Protein AF-A0A3D0SEM2-F1 (afdb_monomer)

Solvent-accessible surface area (backbone atoms only — not comparable to full-atom values): 9221 Å² total; per-residue (Å²): 102,71,69,58,38,52,49,44,34,54,53,35,33,53,46,25,42,73,76,62,73,32,53,71,69,59,19,47,53,55,28,43,54,54,31,52,49,53,50,46,63,65,40,55,60,52,53,53,49,52,51,52,49,52,51,55,61,66,69,65,70,61,70,82,48,51,66,59,51,54,54,50,42,75,71,30,53,68,54,30,45,52,49,16,53,51,30,38,56,53,26,68,43,88,93,50,69,36,70,58,28,38,49,50,14,51,49,38,37,48,51,34,47,49,59,52,53,56,50,52,56,62,68,68,46,72,79,70,80,76,79,71,88,74,86,83,87,86,73,82,91,72,82,76,74,87,57,88,81,76,63,80,81,78,82,85,84,135

pLDDT: mean 80.89, std 14.82, range [43.22, 96.5]

Sequence (158 aa):
GLFIMLINIVGGLFIGMIQHDLSFGNALEVYTILTIGDGLVAQIPSLLLSVATAIIVTRENESQEMGSEVTTQLGNKKALYISSGILFVMGIVPGMPHLAFLGFSALAGGYAYYLSYAEKRKAEQPPAPVVSNNAEDNVPAEIKELGWDDVQHVDTIG

Secondary structure (DSSP, 8-state):
-HHHHHHHHHHHHHHHHHTS---HHHHHHHHHHHHHHHHHHHHHHHHHHHHHHHHHHHH---HHHHHHHHHHHHH-HHHHHHHHHHHHHHHHSTTS-HHHHHHHHHHHHHHHHHHHHHHHHHHHSPPPP------SS----------GGGS-------

Structure (mmCIF, N/CA/C/O backbone):
data_AF-A0A3D0SEM2-F1
#
_entry.id   AF-A0A3D0SEM2-F1
#
loop_
_atom_site.group_PDB
_atom_site.id
_atom_site.type_symbol
_atom_site.label_atom_id
_atom_site.label_alt_id
_atom_site.label_comp_id
_atom_site.label_asym_id
_atom_site.label_entity_id
_atom_site.label_seq_id
_a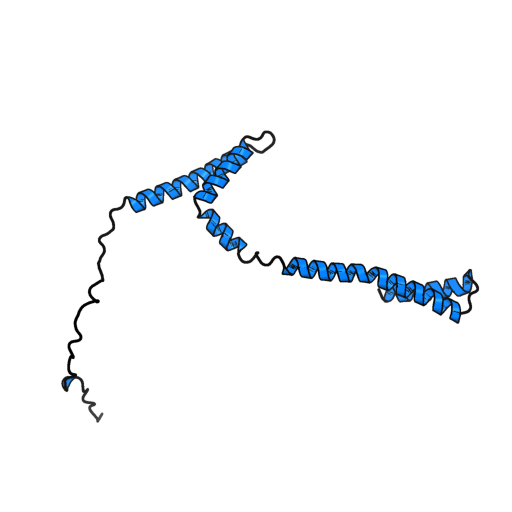tom_site.pdbx_PDB_ins_code
_atom_site.Cartn_x
_atom_site.Cartn_y
_atom_site.Cartn_z
_atom_site.occupancy
_atom_site.B_iso_or_equiv
_atom_site.auth_seq_id
_atom_site.auth_comp_id
_at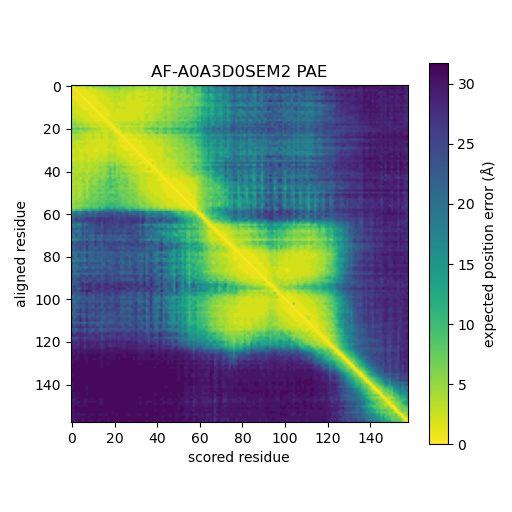om_site.auth_asym_id
_atom_site.auth_atom_id
_atom_site.pdbx_PDB_model_num
ATOM 1 N N . GLY A 1 1 ? 11.377 -4.860 -20.662 1.00 75.38 1 GLY A N 1
ATOM 2 C CA . GLY A 1 1 ? 12.585 -4.021 -20.778 1.00 75.38 1 GLY A CA 1
ATOM 3 C C . GLY A 1 1 ? 13.503 -4.533 -21.869 1.00 75.38 1 GLY A C 1
ATOM 4 O O . GLY A 1 1 ? 13.431 -4.036 -22.981 1.00 75.38 1 GLY A O 1
ATOM 5 N N . LEU A 1 2 ? 14.301 -5.568 -21.588 1.00 84.12 2 LEU A N 1
ATOM 6 C CA . LEU A 1 2 ? 15.328 -6.093 -22.506 1.00 84.12 2 LEU A CA 1
ATOM 7 C C . LEU A 1 2 ? 14.830 -6.486 -23.905 1.00 84.12 2 LEU A C 1
ATOM 9 O O . LEU A 1 2 ? 15.461 -6.119 -24.887 1.00 84.12 2 LEU A O 1
ATOM 13 N N . PHE A 1 3 ? 13.688 -7.171 -24.015 1.00 89.00 3 PHE A N 1
ATOM 14 C CA . PHE A 1 3 ? 13.139 -7.556 -25.323 1.00 89.00 3 PHE A CA 1
ATOM 15 C C . PHE A 1 3 ? 12.737 -6.342 -26.180 1.00 89.00 3 PHE A C 1
ATOM 17 O O . PHE A 1 3 ? 13.030 -6.298 -27.369 1.00 89.00 3 PHE A O 1
ATOM 24 N N . ILE A 1 4 ? 12.139 -5.322 -25.554 1.00 88.69 4 ILE A N 1
ATOM 25 C CA . ILE A 1 4 ? 11.767 -4.061 -26.216 1.00 88.69 4 ILE A CA 1
ATOM 26 C C . ILE A 1 4 ? 13.025 -3.299 -26.644 1.00 88.69 4 ILE A C 1
ATOM 28 O O . ILE A 1 4 ? 13.074 -2.798 -27.761 1.00 88.69 4 ILE A O 1
ATOM 32 N N . MET A 1 5 ? 14.076 -3.283 -25.814 1.00 90.44 5 MET A N 1
ATOM 33 C CA . MET A 1 5 ? 15.360 -2.701 -26.222 1.00 90.44 5 MET A CA 1
ATOM 34 C C . MET A 1 5 ? 15.945 -3.406 -27.449 1.00 90.44 5 MET A C 1
ATOM 36 O O . MET A 1 5 ? 16.427 -2.750 -28.364 1.00 90.44 5 MET A O 1
ATOM 40 N N . LEU A 1 6 ? 15.882 -4.738 -27.493 1.00 90.12 6 LEU A N 1
ATOM 41 C CA . LEU A 1 6 ? 16.376 -5.515 -28.630 1.00 90.12 6 LEU A CA 1
ATOM 42 C C . LEU A 1 6 ? 15.623 -5.150 -29.921 1.00 90.12 6 LEU A C 1
ATOM 44 O O . LEU A 1 6 ? 16.248 -4.931 -30.956 1.00 90.12 6 LEU A O 1
ATOM 48 N N . ILE A 1 7 ? 14.296 -5.004 -29.840 1.00 91.50 7 ILE A N 1
ATOM 49 C CA . ILE A 1 7 ? 13.458 -4.551 -30.961 1.00 91.50 7 ILE A CA 1
ATOM 50 C C . ILE A 1 7 ? 13.830 -3.128 -31.395 1.00 91.50 7 ILE A C 1
ATOM 52 O O . ILE A 1 7 ? 14.009 -2.895 -32.587 1.00 91.50 7 ILE A O 1
ATOM 56 N N . ASN A 1 8 ? 13.981 -2.190 -30.457 1.00 89.50 8 ASN A N 1
ATOM 57 C CA . ASN A 1 8 ? 14.289 -0.791 -30.765 1.00 89.50 8 ASN A CA 1
ATOM 58 C C . ASN A 1 8 ? 15.694 -0.618 -31.364 1.00 89.50 8 ASN A C 1
ATOM 60 O O . ASN A 1 8 ? 15.860 0.168 -32.294 1.00 89.50 8 ASN A O 1
ATOM 64 N N . ILE A 1 9 ? 16.685 -1.393 -30.909 1.00 92.12 9 ILE A N 1
ATOM 65 C CA . ILE A 1 9 ? 18.034 -1.400 -31.495 1.00 92.12 9 ILE A CA 1
ATOM 66 C C . ILE A 1 9 ? 17.998 -1.955 -32.920 1.00 92.12 9 ILE A C 1
ATOM 68 O O . ILE A 1 9 ? 18.518 -1.321 -33.833 1.00 92.12 9 ILE A O 1
ATOM 72 N N . VAL A 1 10 ? 17.370 -3.115 -33.138 1.00 93.19 10 VAL A N 1
ATOM 73 C CA . VAL A 1 10 ? 17.319 -3.743 -34.469 1.00 93.19 10 VAL A CA 1
ATOM 74 C C . VAL A 1 10 ? 16.494 -2.892 -35.438 1.00 93.19 10 VAL A C 1
ATOM 76 O O . VAL A 1 10 ? 16.950 -2.599 -36.540 1.00 93.19 10 VAL A O 1
ATOM 79 N N . GLY A 1 11 ? 15.309 -2.440 -35.028 1.00 92.12 11 GLY A N 1
ATOM 80 C CA . GLY A 1 11 ? 14.444 -1.578 -35.835 1.00 92.12 11 GLY A CA 1
ATOM 81 C C . GLY A 1 11 ? 15.071 -0.214 -36.125 1.00 92.12 11 GLY A C 1
ATOM 82 O O . GLY A 1 11 ? 15.050 0.239 -37.268 1.00 92.12 11 GLY A O 1
ATOM 83 N N . GLY A 1 12 ? 15.694 0.408 -35.120 1.00 90.69 12 GLY A N 1
ATOM 84 C CA . GLY A 1 12 ? 16.420 1.668 -35.261 1.00 90.69 12 GLY A CA 1
ATOM 85 C C . GLY A 1 12 ? 17.625 1.556 -36.192 1.00 90.69 12 GLY A C 1
ATOM 86 O O . GLY A 1 12 ? 17.843 2.433 -37.018 1.00 90.69 12 GLY A O 1
ATOM 87 N N . LEU A 1 13 ? 18.352 0.437 -36.148 1.00 93.81 13 LEU A N 1
ATOM 88 C CA . LEU A 1 13 ? 19.455 0.155 -37.066 1.00 93.81 13 LEU A CA 1
ATOM 89 C C . LEU A 1 13 ? 18.969 0.016 -38.518 1.00 93.81 13 LEU A C 1
ATOM 91 O O . LEU A 1 13 ? 19.559 0.611 -39.420 1.00 93.81 13 LEU A O 1
ATOM 95 N N . PHE A 1 14 ? 17.871 -0.713 -38.751 1.00 93.25 14 PHE A N 1
ATOM 96 C CA . PHE A 1 14 ? 17.265 -0.830 -40.083 1.00 93.25 14 PHE A CA 1
ATOM 97 C C . PHE A 1 14 ? 16.789 0.526 -40.620 1.00 93.25 14 PHE A C 1
ATOM 99 O O . PHE A 1 14 ? 17.094 0.869 -41.760 1.00 93.25 14 PHE A O 1
ATOM 106 N N . ILE A 1 15 ? 16.085 1.321 -39.809 1.00 92.00 15 ILE A N 1
ATOM 107 C CA . ILE A 1 15 ? 15.602 2.652 -40.210 1.00 92.00 15 ILE A CA 1
ATOM 108 C C . ILE A 1 15 ? 16.771 3.631 -40.400 1.00 92.00 15 ILE A C 1
ATOM 110 O O . ILE A 1 15 ? 16.798 4.373 -41.379 1.00 92.00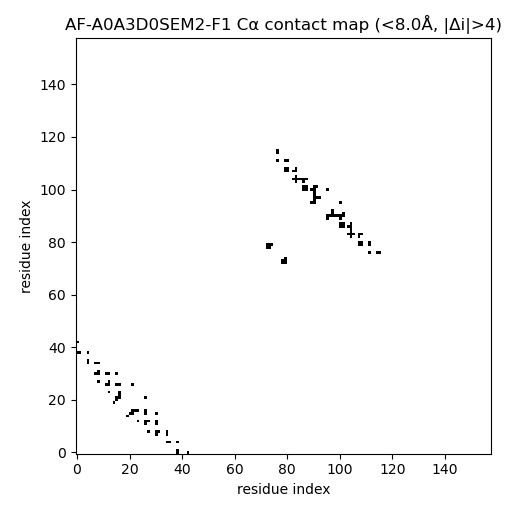 15 ILE A O 1
ATOM 114 N N . GLY A 1 16 ? 17.771 3.600 -39.521 1.00 89.31 16 GLY A N 1
ATOM 115 C CA . GLY A 1 16 ? 18.958 4.449 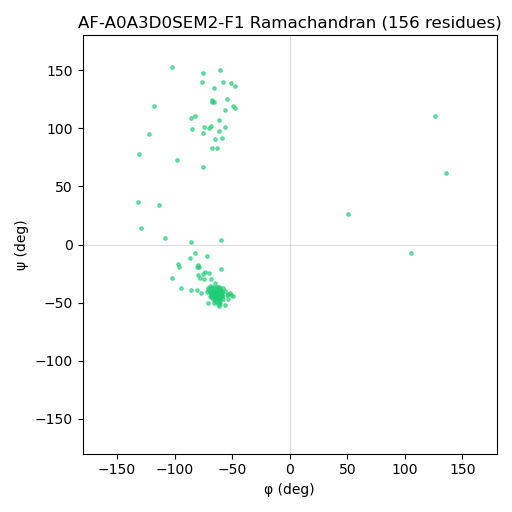-39.587 1.00 89.31 16 GLY A CA 1
ATOM 116 C C . GLY A 1 16 ? 19.772 4.244 -40.863 1.00 89.31 16 GLY A C 1
ATOM 117 O O . GLY A 1 16 ? 20.191 5.221 -41.478 1.00 89.31 16 GLY A O 1
ATOM 118 N N . MET A 1 17 ? 19.945 2.993 -41.294 1.00 92.25 17 MET A N 1
ATOM 119 C CA . MET A 1 17 ? 20.687 2.688 -42.520 1.00 92.25 17 MET A CA 1
ATOM 120 C C . MET A 1 17 ? 19.853 2.886 -43.792 1.00 92.25 17 MET A C 1
ATOM 122 O O . MET A 1 17 ? 20.385 3.367 -44.783 1.00 92.25 17 MET A O 1
ATOM 126 N N . ILE A 1 18 ? 18.564 2.515 -43.790 1.00 92.44 18 ILE A N 1
ATOM 127 C CA . ILE A 1 18 ? 17.731 2.522 -45.008 1.00 92.44 18 ILE A CA 1
ATOM 128 C C . ILE A 1 18 ? 17.088 3.890 -45.274 1.00 92.44 18 ILE A C 1
ATOM 130 O O . ILE A 1 18 ? 16.963 4.280 -46.429 1.00 92.44 18 ILE A O 1
ATOM 134 N N . GLN A 1 19 ? 16.634 4.602 -44.237 1.00 91.31 19 GLN A N 1
ATOM 135 C CA . GLN A 1 19 ? 15.925 5.883 -44.398 1.00 91.31 19 GLN A CA 1
ATOM 136 C C . GLN A 1 19 ? 16.794 7.106 -44.104 1.00 91.31 19 GLN A C 1
ATOM 138 O O . GLN A 1 19 ? 16.531 8.170 -44.655 1.00 91.31 19 GLN A O 1
ATOM 143 N N . HIS A 1 20 ? 17.798 6.979 -43.233 1.00 88.12 20 HIS A N 1
ATOM 144 C CA . HIS A 1 20 ? 18.638 8.107 -42.813 1.00 88.12 20 HIS A CA 1
ATOM 145 C C . HIS A 1 20 ? 20.068 8.066 -43.377 1.00 88.12 20 HIS A C 1
ATOM 147 O O . HIS A 1 20 ? 20.872 8.912 -42.989 1.00 88.12 20 HIS A O 1
ATOM 153 N N . ASP A 1 21 ? 20.386 7.115 -44.269 1.00 87.19 21 ASP A N 1
ATOM 154 C CA . ASP A 1 21 ? 21.705 6.957 -44.916 1.00 87.19 21 ASP A CA 1
ATOM 155 C C . ASP A 1 21 ? 22.893 6.942 -43.922 1.00 87.19 21 ASP A C 1
ATOM 157 O O . ASP A 1 21 ? 24.030 7.300 -44.240 1.00 87.19 21 ASP A O 1
ATOM 161 N N . LEU A 1 22 ? 22.648 6.529 -42.673 1.00 90.00 22 LEU A N 1
ATOM 162 C CA . LEU A 1 22 ? 23.689 6.447 -41.655 1.00 90.00 22 LEU A CA 1
ATOM 163 C C . LEU A 1 22 ? 24.559 5.211 -41.893 1.00 90.00 22 LEU A C 1
ATOM 165 O O . LEU A 1 22 ? 24.063 4.118 -42.173 1.00 90.00 22 LEU A O 1
ATOM 169 N N . SER A 1 23 ? 25.871 5.360 -41.698 1.00 93.31 23 SER A N 1
ATOM 170 C CA . SER A 1 23 ? 26.775 4.210 -41.654 1.00 93.31 23 SER A CA 1
ATOM 171 C C . SER A 1 23 ? 26.386 3.275 -40.502 1.00 93.31 23 SER A C 1
ATOM 173 O O . SER A 1 23 ? 25.893 3.725 -39.466 1.00 93.31 23 SER A O 1
ATOM 175 N N . PHE A 1 24 ? 26.643 1.973 -40.660 1.00 89.75 24 PHE A N 1
ATOM 176 C CA . PHE A 1 24 ? 26.301 0.959 -39.654 1.00 89.75 24 PHE A CA 1
ATOM 177 C C . PHE A 1 24 ? 26.781 1.339 -38.244 1.00 89.75 24 PHE A C 1
ATOM 179 O O . PHE A 1 24 ? 26.016 1.240 -37.292 1.00 89.75 24 PHE A O 1
ATOM 186 N N . GLY A 1 25 ? 28.022 1.827 -38.116 1.00 91.62 25 GLY A N 1
ATOM 187 C CA . GLY A 1 25 ? 28.588 2.248 -36.830 1.00 91.62 25 GLY A CA 1
ATOM 188 C C . GLY A 1 25 ? 27.845 3.432 -36.205 1.00 91.62 25 GLY A C 1
ATOM 189 O O . GLY A 1 25 ? 27.485 3.371 -35.032 1.00 91.62 25 GLY A O 1
ATOM 190 N N . ASN A 1 26 ? 27.539 4.462 -37.001 1.00 90.31 26 ASN A N 1
ATOM 191 C CA . ASN A 1 26 ? 26.828 5.649 -36.518 1.00 90.31 26 ASN A CA 1
ATOM 192 C C . ASN A 1 26 ? 25.377 5.322 -36.138 1.00 90.31 26 ASN A C 1
ATOM 194 O O . ASN A 1 26 ? 24.880 5.786 -35.114 1.00 90.31 26 ASN A O 1
ATOM 198 N N . ALA A 1 27 ? 24.693 4.504 -36.944 1.00 91.69 27 ALA A N 1
ATOM 199 C CA . ALA A 1 27 ? 23.337 4.051 -36.649 1.00 91.69 27 ALA A CA 1
ATOM 200 C C . ALA A 1 27 ? 23.297 3.214 -35.359 1.00 91.69 27 ALA A C 1
ATOM 202 O O . ALA A 1 27 ? 22.408 3.402 -34.528 1.00 91.69 27 ALA A O 1
ATOM 203 N N . LEU A 1 28 ? 24.284 2.336 -35.156 1.00 92.56 28 LEU A N 1
ATOM 204 C CA . LEU A 1 28 ? 24.393 1.531 -33.945 1.00 92.56 28 LEU A CA 1
ATOM 205 C C . LEU A 1 28 ? 24.571 2.413 -32.702 1.00 92.56 28 LEU A C 1
ATOM 207 O O . LEU A 1 28 ? 23.865 2.212 -31.721 1.00 92.56 28 LEU A O 1
ATOM 211 N N . GLU A 1 29 ? 25.465 3.401 -32.742 1.00 92.44 29 GLU A N 1
ATOM 212 C CA . GLU A 1 29 ? 25.723 4.306 -31.615 1.00 92.44 29 GLU A CA 1
ATOM 213 C C . GLU A 1 29 ? 24.474 5.119 -31.237 1.00 92.44 29 GLU A C 1
ATOM 215 O O . GLU A 1 29 ? 24.017 5.067 -30.092 1.00 92.44 29 GLU A O 1
ATOM 220 N N . VAL A 1 30 ? 23.866 5.803 -32.213 1.00 91.06 30 VAL A N 1
ATOM 221 C CA . VAL A 1 30 ? 22.719 6.696 -31.986 1.00 91.06 30 VAL A CA 1
ATOM 222 C C . VAL A 1 30 ? 21.512 5.932 -31.440 1.00 91.06 30 VAL A C 1
ATOM 224 O O . VAL A 1 30 ? 20.950 6.305 -30.406 1.00 91.06 30 VAL A O 1
ATOM 227 N N . TYR A 1 31 ? 21.116 4.842 -32.100 1.00 91.19 31 TYR A N 1
ATOM 228 C CA . TYR A 1 31 ? 19.916 4.104 -31.707 1.00 91.19 31 TYR A CA 1
ATOM 229 C C . TYR A 1 31 ? 20.127 3.252 -30.451 1.00 91.19 31 TYR A C 1
ATOM 231 O O . TYR A 1 31 ? 19.169 3.041 -29.705 1.00 91.19 31 TYR A O 1
ATOM 239 N N . THR A 1 32 ? 21.359 2.828 -30.148 1.00 91.62 32 THR A N 1
ATOM 240 C CA . THR A 1 32 ? 21.667 2.156 -28.874 1.00 91.62 32 THR A CA 1
ATOM 241 C C . THR A 1 32 ? 21.550 3.121 -27.696 1.00 91.62 32 THR A C 1
ATOM 243 O O . THR A 1 32 ? 20.902 2.781 -26.707 1.00 91.62 32 THR A O 1
ATOM 246 N N . ILE A 1 33 ? 22.092 4.342 -27.799 1.00 93.38 33 ILE A N 1
ATOM 247 C CA . ILE A 1 33 ? 21.989 5.354 -26.732 1.00 93.38 33 ILE A CA 1
ATOM 248 C C . ILE A 1 33 ? 20.527 5.755 -26.498 1.00 93.38 33 ILE A C 1
ATOM 250 O O . ILE A 1 33 ? 20.070 5.759 -25.353 1.00 93.38 33 ILE A O 1
ATOM 254 N N . LEU A 1 34 ? 19.771 6.027 -27.569 1.00 90.94 34 LEU A N 1
ATOM 255 C CA . LEU A 1 34 ? 18.345 6.368 -27.479 1.00 90.94 34 LEU A CA 1
ATOM 256 C C . LEU A 1 34 ? 17.526 5.251 -26.820 1.00 90.94 34 LEU A C 1
ATOM 258 O O . LEU A 1 34 ? 16.690 5.513 -25.958 1.00 90.94 34 LEU A O 1
ATOM 262 N N . THR A 1 35 ? 17.801 3.998 -27.183 1.00 91.81 35 THR A N 1
ATOM 263 C CA . THR A 1 35 ? 17.065 2.838 -26.670 1.00 91.81 35 THR A CA 1
ATOM 264 C C . THR A 1 35 ? 17.386 2.529 -25.208 1.00 91.81 35 THR A C 1
ATOM 266 O O . THR A 1 35 ? 16.484 2.204 -24.435 1.00 91.81 35 THR A O 1
ATOM 269 N N . ILE A 1 36 ? 18.657 2.626 -24.805 1.00 89.62 36 ILE A N 1
ATOM 270 C CA . ILE A 1 36 ? 19.050 2.453 -23.400 1.00 89.62 36 ILE A CA 1
ATOM 271 C C . ILE A 1 36 ? 18.440 3.573 -22.551 1.00 89.62 36 ILE A C 1
ATOM 273 O O . ILE A 1 36 ? 17.930 3.299 -21.465 1.00 89.62 36 ILE A O 1
ATOM 277 N N . GLY A 1 37 ? 18.437 4.810 -23.059 1.00 88.69 37 GLY A N 1
ATOM 278 C CA . GLY A 1 37 ? 17.788 5.949 -22.411 1.00 88.69 37 GLY A CA 1
ATOM 279 C C . GLY A 1 37 ? 16.302 5.699 -22.146 1.00 88.69 37 GLY A C 1
ATOM 280 O O . GLY A 1 37 ? 15.865 5.799 -21.002 1.00 88.69 37 GLY A O 1
ATOM 281 N N . ASP A 1 38 ? 15.547 5.285 -23.164 1.00 88.81 38 ASP A N 1
ATOM 282 C CA . ASP A 1 38 ? 14.119 4.951 -23.042 1.00 88.81 38 ASP A CA 1
ATOM 283 C C . ASP A 1 38 ? 13.875 3.774 -22.073 1.00 88.81 38 ASP A C 1
ATOM 285 O O . ASP A 1 38 ? 13.005 3.816 -21.198 1.00 88.81 38 ASP A O 1
ATOM 289 N N . GLY A 1 39 ? 14.733 2.750 -22.135 1.00 86.81 39 GLY A N 1
ATOM 290 C CA . GLY A 1 39 ? 14.694 1.603 -21.230 1.00 86.81 39 GLY A CA 1
ATOM 291 C C . GLY A 1 39 ? 14.941 1.959 -19.759 1.00 86.81 39 GLY A C 1
ATOM 292 O O . GLY A 1 39 ? 14.315 1.356 -18.882 1.00 86.81 39 GLY A O 1
ATOM 293 N N . LEU A 1 40 ? 15.824 2.923 -19.481 1.00 89.12 40 LEU A N 1
ATOM 294 C CA . LEU A 1 40 ? 16.114 3.423 -18.133 1.00 89.12 40 LEU A CA 1
ATOM 295 C C . LEU A 1 40 ? 15.020 4.371 -17.626 1.00 89.12 40 LEU A C 1
ATOM 297 O O . LEU A 1 40 ? 14.596 4.244 -16.476 1.00 89.12 40 LEU A O 1
ATOM 301 N N . VAL A 1 41 ? 14.508 5.263 -18.481 1.00 90.62 41 VAL A N 1
ATOM 302 C CA . VAL A 1 41 ? 13.401 6.178 -18.145 1.00 90.62 41 VAL A CA 1
ATOM 303 C C . VAL A 1 41 ? 12.137 5.402 -17.775 1.00 90.62 41 VAL A C 1
ATOM 305 O O . VAL A 1 41 ? 11.456 5.777 -16.826 1.00 90.62 41 VAL A O 1
ATOM 308 N N . ALA A 1 42 ? 11.853 4.279 -18.438 1.00 86.81 42 ALA A N 1
ATOM 309 C CA . ALA A 1 42 ? 10.724 3.416 -18.082 1.00 86.81 42 ALA A CA 1
ATOM 310 C C . ALA A 1 42 ? 10.910 2.667 -16.741 1.00 86.81 42 ALA A C 1
ATOM 312 O O . ALA A 1 42 ? 9.937 2.276 -16.090 1.00 86.81 42 ALA A O 1
ATOM 313 N N . GLN A 1 43 ? 12.154 2.443 -16.307 1.00 90.94 43 GLN A N 1
ATOM 314 C CA . GLN A 1 43 ? 12.463 1.612 -15.136 1.00 90.94 43 GLN A CA 1
ATOM 315 C C . GLN A 1 43 ? 12.610 2.401 -13.838 1.00 90.94 43 GLN A C 1
ATOM 317 O O . GLN A 1 43 ? 12.153 1.923 -12.800 1.00 90.94 43 GLN A O 1
ATOM 322 N N . ILE A 1 44 ? 13.196 3.601 -13.878 1.00 93.00 44 ILE A N 1
ATOM 323 C CA . ILE A 1 44 ? 13.385 4.435 -12.678 1.00 93.00 44 ILE A CA 1
ATOM 324 C C . ILE A 1 44 ? 12.057 4.665 -11.922 1.00 93.00 44 ILE A C 1
ATOM 326 O O . ILE A 1 44 ? 12.028 4.424 -10.712 1.00 93.00 44 ILE A O 1
ATOM 330 N N . PRO A 1 45 ? 10.935 5.030 -12.580 1.00 91.56 45 PRO A N 1
ATOM 331 C CA . PRO A 1 45 ? 9.648 5.203 -11.906 1.00 91.56 45 PRO A CA 1
AT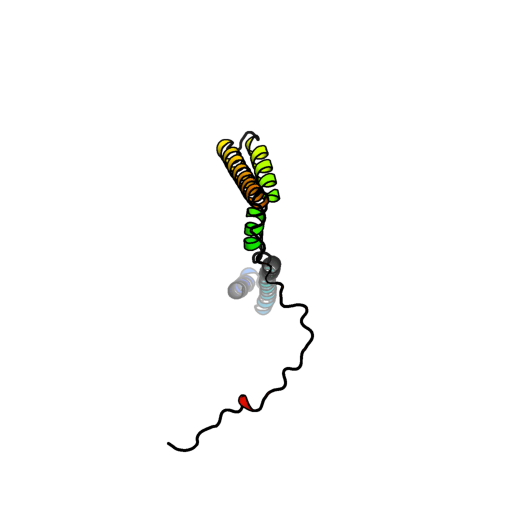OM 332 C C . PRO A 1 45 ? 9.128 3.906 -11.287 1.00 91.56 45 PRO A C 1
ATOM 334 O O . PRO A 1 45 ? 8.587 3.924 -10.186 1.00 91.56 45 PRO A O 1
ATOM 337 N N . SER A 1 46 ? 9.326 2.775 -11.969 1.00 93.19 46 SER A N 1
ATOM 338 C CA . SER A 1 46 ? 8.884 1.460 -11.495 1.00 93.19 46 SER A CA 1
ATOM 339 C C . SER A 1 46 ? 9.637 1.034 -10.231 1.00 93.19 46 SER A C 1
ATOM 341 O O . SER A 1 46 ? 9.028 0.543 -9.281 1.00 93.19 46 SER A O 1
ATOM 343 N N . LEU A 1 47 ? 10.954 1.267 -10.187 1.00 94.62 47 LEU A N 1
ATOM 344 C CA . LEU A 1 47 ? 11.777 0.987 -9.011 1.00 94.62 47 LEU A CA 1
ATOM 345 C C . LEU A 1 47 ? 11.384 1.890 -7.835 1.00 94.62 47 LEU A C 1
ATOM 347 O O . LEU A 1 47 ? 11.189 1.402 -6.723 1.00 94.62 47 LEU A O 1
ATOM 351 N N . LEU A 1 48 ? 11.212 3.191 -8.089 1.00 96.50 48 LEU A N 1
ATOM 352 C CA . LEU A 1 48 ? 10.755 4.145 -7.078 1.00 96.50 48 LEU A CA 1
ATOM 353 C C . LEU A 1 48 ? 9.376 3.770 -6.530 1.00 96.50 48 LEU A C 1
ATOM 355 O O . LEU A 1 48 ? 9.186 3.782 -5.317 1.00 96.50 48 LEU A O 1
ATOM 359 N N . LEU A 1 49 ? 8.439 3.372 -7.395 1.00 96.44 49 LEU A N 1
ATOM 360 C CA . LEU A 1 49 ? 7.112 2.911 -6.991 1.00 96.44 49 LEU A CA 1
ATOM 361 C C . LEU A 1 49 ? 7.194 1.642 -6.136 1.00 96.44 49 LEU A C 1
ATOM 363 O O . LEU A 1 49 ? 6.516 1.552 -5.114 1.00 96.44 49 LEU A O 1
ATOM 367 N N . SER A 1 50 ? 8.043 0.682 -6.510 1.00 95.88 50 SER A N 1
ATOM 368 C CA . SER A 1 50 ? 8.256 -0.545 -5.736 1.00 95.88 50 SER A CA 1
ATOM 369 C C . SER A 1 50 ? 8.787 -0.244 -4.334 1.00 95.88 50 SER A C 1
ATOM 371 O O . SER A 1 50 ? 8.292 -0.808 -3.360 1.00 95.88 50 SER A O 1
ATOM 373 N N . VAL A 1 51 ? 9.772 0.649 -4.216 1.00 95.56 51 VAL A N 1
ATOM 374 C CA . VAL A 1 51 ? 10.356 1.033 -2.922 1.00 95.56 51 VAL A CA 1
ATOM 375 C C . VAL A 1 51 ? 9.354 1.833 -2.090 1.00 95.56 51 VAL A C 1
ATOM 377 O O . VAL A 1 51 ? 9.174 1.539 -0.912 1.00 95.56 51 VAL A O 1
ATOM 380 N N . ALA A 1 52 ? 8.647 2.793 -2.692 1.00 94.94 52 ALA A N 1
ATOM 381 C CA . ALA A 1 52 ? 7.604 3.558 -2.014 1.00 94.94 52 ALA A CA 1
ATOM 382 C C . ALA A 1 52 ? 6.491 2.644 -1.480 1.00 94.94 52 ALA A C 1
ATOM 384 O O . ALA A 1 52 ? 6.084 2.772 -0.328 1.00 94.94 52 ALA A O 1
ATOM 385 N N . THR A 1 53 ? 6.053 1.676 -2.287 1.00 94.44 53 THR A N 1
ATOM 386 C CA . THR A 1 53 ? 5.048 0.683 -1.884 1.00 94.44 53 THR A CA 1
ATOM 387 C C . THR A 1 53 ? 5.565 -0.194 -0.747 1.00 94.44 53 THR A C 1
ATOM 389 O O . THR A 1 53 ? 4.851 -0.389 0.232 1.00 94.44 53 THR A O 1
ATOM 392 N N . ALA A 1 54 ? 6.811 -0.674 -0.824 1.00 93.12 54 ALA A N 1
ATOM 393 C CA . ALA A 1 54 ? 7.420 -1.463 0.244 1.00 93.12 54 ALA A CA 1
ATOM 394 C C . ALA A 1 54 ? 7.469 -0.685 1.570 1.00 93.12 54 ALA A C 1
ATOM 396 O O . ALA A 1 54 ? 7.063 -1.209 2.603 1.00 93.12 54 ALA A O 1
ATOM 397 N N . ILE A 1 55 ? 7.877 0.588 1.532 1.00 92.56 55 ILE A N 1
ATOM 398 C CA . ILE A 1 55 ? 7.890 1.462 2.712 1.00 92.56 55 ILE A CA 1
ATOM 399 C C . ILE A 1 55 ? 6.476 1.617 3.288 1.00 92.56 55 ILE A C 1
ATOM 401 O O . ILE A 1 55 ? 6.296 1.421 4.488 1.00 92.56 55 ILE A O 1
ATOM 405 N N . ILE A 1 56 ? 5.473 1.918 2.454 1.00 90.12 56 ILE A N 1
ATOM 406 C CA . ILE A 1 56 ? 4.072 2.073 2.886 1.00 90.12 56 ILE A CA 1
ATOM 407 C C . ILE A 1 56 ? 3.560 0.795 3.559 1.00 90.12 56 ILE A C 1
ATOM 409 O O . ILE A 1 56 ? 3.008 0.863 4.653 1.00 90.12 56 ILE A O 1
ATOM 413 N N . VAL A 1 57 ? 3.796 -0.367 2.945 1.00 83.12 57 VAL A N 1
ATOM 414 C CA . VAL A 1 57 ? 3.357 -1.669 3.470 1.00 83.12 57 VAL A CA 1
ATOM 415 C C . VAL A 1 57 ? 4.017 -1.994 4.811 1.00 83.12 57 VAL A C 1
ATOM 417 O O . VAL A 1 57 ? 3.366 -2.550 5.686 1.00 83.12 57 VAL A O 1
ATOM 420 N N . THR A 1 58 ? 5.288 -1.634 5.009 1.00 87.81 58 THR A N 1
ATOM 421 C CA . THR A 1 58 ? 5.982 -1.884 6.288 1.00 87.81 58 THR A CA 1
ATOM 422 C C . THR A 1 58 ? 5.668 -0.871 7.386 1.00 87.81 58 THR A C 1
ATOM 424 O O . THR A 1 58 ? 5.902 -1.156 8.558 1.00 87.81 58 THR A O 1
ATOM 427 N N . ARG A 1 59 ? 5.163 0.314 7.026 1.00 76.94 59 ARG A N 1
ATOM 428 C CA . ARG A 1 59 ? 4.846 1.381 7.982 1.00 76.94 59 ARG A CA 1
ATOM 429 C C . ARG A 1 59 ? 3.523 1.130 8.714 1.00 76.94 59 ARG A C 1
ATOM 431 O O . ARG A 1 59 ? 3.385 1.551 9.854 1.00 76.94 59 ARG A O 1
ATOM 438 N N . GLU A 1 60 ? 2.585 0.426 8.089 1.00 61.50 60 GLU A N 1
ATOM 439 C CA . GLU A 1 60 ? 1.278 0.080 8.659 1.00 61.50 60 GLU A CA 1
ATOM 440 C C . GLU A 1 60 ? 1.306 -1.347 9.228 1.00 61.50 60 GLU A C 1
ATOM 442 O O . GLU A 1 60 ? 0.739 -2.277 8.658 1.00 61.50 60 GLU A O 1
ATOM 447 N N . ASN A 1 61 ? 1.986 -1.541 10.359 1.00 58.62 61 ASN A N 1
ATOM 448 C CA . ASN A 1 61 ? 1.925 -2.799 11.113 1.00 58.62 61 ASN A CA 1
ATOM 449 C C . ASN A 1 61 ? 1.245 -2.618 12.484 1.00 58.62 61 ASN A C 1
ATOM 451 O O . ASN A 1 61 ? 1.579 -3.298 13.446 1.00 58.62 61 ASN A O 1
ATOM 455 N N . GLU A 1 62 ? 0.252 -1.723 12.563 1.00 58.75 62 GLU A N 1
ATOM 456 C CA . GLU A 1 62 ? -0.697 -1.636 13.692 1.00 58.75 62 GLU A CA 1
ATOM 457 C C . GLU A 1 62 ? -1.857 -2.646 13.564 1.00 58.75 62 GLU A C 1
ATOM 459 O O . GLU A 1 62 ? -2.652 -2.833 14.486 1.00 58.75 62 GLU A O 1
ATOM 464 N N . SER A 1 63 ? -1.954 -3.353 12.431 1.00 58.25 63 SER A N 1
ATOM 465 C CA . SER A 1 63 ? -3.037 -4.312 12.159 1.00 58.25 63 SER A CA 1
ATOM 466 C C . SER A 1 63 ? -3.117 -5.465 13.172 1.00 58.25 63 SER A C 1
ATOM 468 O O . SER A 1 63 ? -4.184 -6.061 13.333 1.00 58.25 63 SER A O 1
ATOM 470 N N . GLN A 1 64 ? -2.026 -5.748 13.893 1.00 58.34 64 GLN A N 1
ATOM 471 C CA . GLN A 1 64 ? -1.987 -6.773 14.934 1.00 58.34 64 GLN A CA 1
ATOM 472 C C . GLN A 1 64 ? -2.734 -6.352 16.215 1.00 58.34 64 GLN A C 1
ATOM 474 O O . GLN A 1 64 ? -3.234 -7.218 16.933 1.00 58.34 64 GLN A O 1
ATOM 479 N N . GLU A 1 65 ? -2.899 -5.050 16.472 1.00 65.06 65 GLU A N 1
ATOM 480 C CA . GLU A 1 65 ? -3.646 -4.543 17.633 1.00 65.06 65 GLU A CA 1
ATOM 481 C C . GLU A 1 65 ? -5.099 -4.178 17.312 1.00 65.06 65 GLU A C 1
ATOM 483 O O . GLU A 1 65 ? -5.928 -4.138 18.219 1.00 65.06 65 GLU A O 1
ATOM 488 N N . MET A 1 66 ? -5.458 -4.017 16.034 1.00 71.19 66 MET A N 1
ATOM 489 C CA . MET A 1 66 ? -6.808 -3.616 15.613 1.00 71.19 66 MET A CA 1
ATOM 490 C C . MET A 1 66 ? -7.909 -4.528 16.188 1.00 71.19 66 MET A C 1
ATOM 492 O O . MET A 1 66 ? -8.936 -4.052 16.666 1.00 71.19 66 MET A O 1
ATOM 496 N N . GLY A 1 67 ? -7.697 -5.851 16.187 1.00 78.00 67 GLY A N 1
ATOM 497 C CA . GLY A 1 67 ? -8.657 -6.809 16.751 1.00 78.00 67 GLY A CA 1
ATOM 498 C C . GLY A 1 67 ? -8.798 -6.698 18.275 1.00 78.00 67 GLY A C 1
ATOM 499 O O . GLY A 1 67 ? -9.912 -6.727 18.803 1.00 78.00 67 GLY A O 1
ATOM 500 N N . SER A 1 68 ? -7.680 -6.520 18.983 1.00 77.69 68 SER A N 1
ATOM 501 C CA . SER A 1 68 ? -7.660 -6.326 20.441 1.00 77.69 68 SER A CA 1
ATOM 502 C C . SER A 1 68 ? -8.334 -5.009 20.838 1.00 77.69 68 SER A C 1
ATOM 504 O O . SER A 1 68 ? -9.149 -4.964 21.764 1.00 77.69 68 SER A O 1
ATOM 506 N N . GLU A 1 69 ? -8.071 -3.950 20.076 1.00 78.88 69 GLU A N 1
ATOM 507 C CA . GLU A 1 69 ? -8.608 -2.612 20.300 1.00 78.88 69 GLU A CA 1
ATOM 508 C C . GLU A 1 69 ? -10.125 -2.566 20.063 1.00 78.88 69 GLU A C 1
ATOM 510 O O . GLU A 1 69 ? -10.869 -2.071 20.908 1.00 78.88 69 GLU A O 1
ATOM 515 N N . VAL A 1 70 ? -10.624 -3.189 18.987 1.00 80.50 70 VAL A N 1
ATOM 516 C CA . VAL A 1 70 ? -12.073 -3.320 18.733 1.00 80.50 70 VAL A CA 1
ATOM 517 C C . VAL A 1 70 ? -12.767 -4.057 19.878 1.00 80.50 70 VAL A C 1
ATOM 519 O O . VAL A 1 70 ? -13.824 -3.626 20.343 1.00 80.50 70 VAL A O 1
ATOM 522 N N . THR A 1 71 ? -12.167 -5.141 20.374 1.00 80.56 71 THR A N 1
ATOM 523 C CA . THR A 1 71 ? -12.734 -5.922 21.485 1.00 80.56 71 THR A CA 1
ATOM 524 C C . THR A 1 71 ? -12.766 -5.099 22.780 1.00 80.56 71 THR A C 1
ATOM 526 O O . THR A 1 71 ? -13.761 -5.111 23.508 1.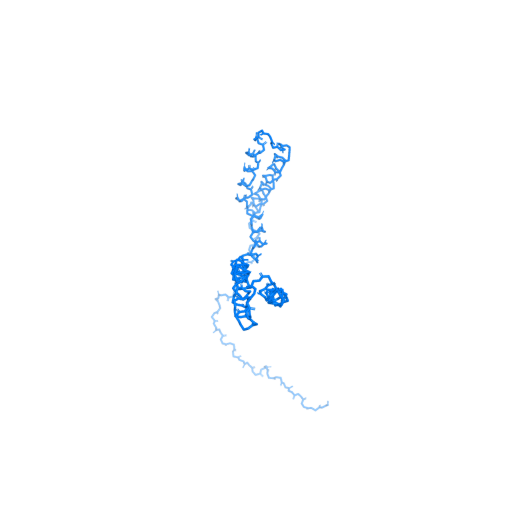00 80.56 71 THR A O 1
ATOM 529 N N . THR A 1 72 ? -11.714 -4.315 23.028 1.00 81.25 72 THR A N 1
ATOM 530 C CA . THR A 1 72 ? -11.603 -3.408 24.178 1.00 81.25 72 THR A CA 1
ATOM 531 C C . THR A 1 72 ? -12.630 -2.275 24.109 1.00 81.25 72 THR A C 1
ATOM 533 O O . THR A 1 72 ? -13.286 -1.969 25.107 1.00 81.25 72 THR A O 1
ATOM 536 N N . GLN A 1 73 ? -12.847 -1.684 22.932 1.00 81.38 73 GLN A N 1
ATOM 537 C CA . GLN A 1 73 ? -13.834 -0.619 22.736 1.00 81.38 73 GLN A CA 1
ATOM 538 C C . GLN A 1 73 ? -15.276 -1.121 22.850 1.00 81.38 73 GLN A C 1
ATOM 540 O O . GLN A 1 73 ? -16.114 -0.423 23.420 1.00 81.38 73 GLN A O 1
ATOM 545 N N . LEU A 1 74 ? -15.568 -2.341 22.391 1.00 81.38 74 LEU A N 1
ATOM 546 C CA . LEU A 1 74 ? -16.902 -2.937 22.516 1.00 81.38 74 LEU A CA 1
ATOM 547 C C . LEU A 1 74 ? -17.264 -3.268 23.976 1.00 81.38 74 LEU A C 1
ATOM 549 O O . LEU A 1 74 ? -18.436 -3.210 24.351 1.00 81.38 74 LEU A O 1
ATOM 553 N N . GLY A 1 75 ? -16.260 -3.570 24.808 1.00 77.88 75 GLY A N 1
ATOM 554 C CA . GLY A 1 75 ? -16.403 -3.710 26.261 1.00 77.88 75 GLY A CA 1
ATOM 555 C C . GLY A 1 75 ? -16.426 -2.374 27.016 1.00 77.88 75 GLY A C 1
ATOM 556 O O . GLY A 1 75 ? -16.881 -2.310 28.161 1.00 77.88 75 GLY A O 1
ATOM 557 N N . ASN A 1 76 ? -15.971 -1.286 26.390 1.00 83.62 76 ASN A N 1
ATOM 558 C CA . ASN A 1 76 ? -15.898 0.025 27.017 1.00 83.62 76 ASN A CA 1
ATOM 559 C C . ASN A 1 76 ? -17.229 0.783 26.898 1.00 83.62 76 ASN A C 1
ATOM 561 O O . ASN A 1 76 ? -17.595 1.332 25.859 1.00 83.62 76 ASN A O 1
ATOM 565 N N . LYS A 1 77 ? -17.920 0.914 28.032 1.00 83.25 77 LYS A N 1
ATOM 566 C CA . LYS A 1 77 ? -19.195 1.639 28.160 1.00 83.25 77 LYS A CA 1
ATOM 567 C C . LYS A 1 77 ? -19.138 3.058 27.605 1.00 83.25 77 LYS A C 1
ATOM 569 O O . LYS A 1 77 ? -20.083 3.505 26.962 1.00 83.25 77 LYS A O 1
ATOM 574 N N . LYS A 1 78 ? -18.044 3.778 27.868 1.00 85.31 78 LYS A N 1
ATOM 575 C CA . LYS A 1 78 ? -17.882 5.169 27.437 1.00 85.31 78 LYS A CA 1
ATOM 576 C C . LYS A 1 78 ? -17.820 5.244 25.913 1.00 85.31 78 LYS A C 1
ATOM 578 O O . LYS A 1 78 ? -18.509 6.075 25.330 1.00 85.31 78 LYS A O 1
ATOM 583 N N . ALA A 1 79 ? -17.065 4.345 25.281 1.00 87.94 79 ALA A N 1
ATOM 584 C CA . ALA A 1 79 ? -17.001 4.240 23.825 1.00 87.94 79 ALA A CA 1
ATOM 585 C C . ALA A 1 79 ? -18.376 3.895 23.225 1.00 87.94 79 ALA A C 1
ATOM 587 O O . ALA A 1 79 ? -18.789 4.498 22.234 1.00 87.94 79 ALA A O 1
ATOM 588 N N . LEU A 1 80 ? -19.127 3.001 23.873 1.00 89.94 80 LEU A N 1
ATOM 589 C CA . LEU A 1 80 ? -20.450 2.570 23.423 1.00 89.94 80 LEU A CA 1
ATOM 590 C C . LEU A 1 80 ? -21.518 3.682 23.520 1.00 89.94 80 LEU A C 1
ATOM 592 O O . LEU A 1 80 ? -22.298 3.868 22.585 1.00 89.94 80 LEU A O 1
ATOM 596 N N . TYR A 1 81 ? -21.515 4.480 24.596 1.00 91.38 81 TYR A N 1
ATOM 597 C CA . TYR A 1 81 ? -22.386 5.660 24.723 1.00 91.38 81 TYR A CA 1
ATOM 598 C C . TYR A 1 81 ? -22.038 6.753 23.709 1.00 91.38 81 TYR A C 1
ATOM 600 O O . TYR A 1 81 ? -22.942 7.323 23.098 1.00 91.38 81 TYR A O 1
ATOM 608 N N . ILE A 1 82 ? -20.745 7.030 23.499 1.00 91.69 82 ILE A N 1
ATOM 609 C CA . ILE A 1 82 ? -20.298 8.005 22.493 1.00 91.69 82 ILE A CA 1
ATOM 610 C C . ILE A 1 82 ? -20.746 7.554 21.097 1.00 91.69 82 ILE A C 1
ATOM 612 O O . ILE A 1 82 ? -21.339 8.337 20.357 1.00 91.69 82 ILE A O 1
ATOM 616 N N . SER A 1 83 ? -20.548 6.275 20.769 1.00 91.62 83 SER A N 1
ATOM 617 C CA . SER A 1 83 ? -20.965 5.689 19.490 1.00 91.62 83 SER A CA 1
ATOM 618 C C . SER A 1 83 ? -22.483 5.762 19.288 1.00 91.62 83 SER A C 1
ATOM 620 O O . SER A 1 83 ? -22.938 6.180 18.226 1.00 91.62 83 SER A O 1
ATOM 622 N N . SER A 1 84 ? -23.282 5.434 20.312 1.00 93.25 84 SER A N 1
ATOM 623 C CA . SER A 1 84 ? -24.748 5.566 20.276 1.00 93.25 84 SER A CA 1
ATOM 624 C C . SER A 1 84 ? -25.191 7.017 20.039 1.00 93.25 84 SER A C 1
ATOM 626 O O . SER A 1 84 ? -26.081 7.248 19.219 1.00 93.25 84 SER A O 1
ATOM 628 N N . GLY A 1 85 ? -24.529 7.995 20.670 1.00 93.25 85 GLY A N 1
ATOM 629 C CA . GLY A 1 85 ? -24.777 9.422 20.450 1.00 93.25 85 GLY A CA 1
ATOM 630 C C . GLY A 1 85 ? -24.472 9.874 19.019 1.00 93.25 85 GLY A C 1
ATOM 631 O O . GLY A 1 85 ? -25.289 10.555 18.404 1.00 93.25 85 GLY A O 1
ATOM 632 N N . ILE A 1 86 ? -23.342 9.445 18.448 1.00 93.50 86 ILE A N 1
ATOM 633 C CA . ILE A 1 86 ? -22.987 9.748 17.051 1.00 93.50 86 ILE A CA 1
ATOM 634 C C . ILE A 1 86 ? -24.003 9.123 16.086 1.00 93.50 86 ILE A C 1
ATOM 636 O O . ILE A 1 86 ? -24.479 9.801 15.176 1.00 93.50 86 ILE A O 1
ATOM 640 N N . LEU A 1 87 ? -24.380 7.858 16.306 1.00 94.19 87 LEU A N 1
ATOM 641 C CA . LEU A 1 87 ? -25.397 7.166 15.507 1.00 94.19 87 LEU A CA 1
ATOM 642 C C . LEU A 1 87 ? -26.764 7.853 15.594 1.00 94.19 87 LEU A C 1
ATOM 644 O O . LEU A 1 87 ? -27.469 7.924 14.592 1.00 94.19 87 LEU A O 1
ATOM 648 N N . PHE A 1 88 ? -27.127 8.390 16.760 1.00 94.00 88 PHE A N 1
ATOM 649 C CA . PHE A 1 88 ? -28.361 9.150 16.942 1.00 94.00 88 PHE A CA 1
ATOM 650 C C . PHE A 1 88 ? -28.345 10.448 16.132 1.00 94.00 88 PHE A C 1
ATOM 652 O O . PHE A 1 88 ? -29.288 10.722 15.394 1.00 94.00 88 PHE A O 1
AT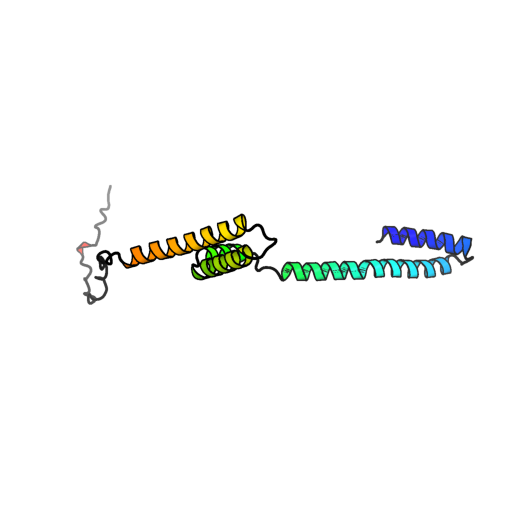OM 659 N N . VAL A 1 89 ? -27.252 11.217 16.220 1.00 93.62 89 VAL A N 1
ATOM 660 C CA . VAL A 1 89 ? -27.087 12.467 15.462 1.00 93.62 89 VAL A CA 1
ATOM 661 C C . VAL A 1 89 ? -27.124 12.191 13.958 1.00 93.62 89 VAL A C 1
ATOM 663 O O . VAL A 1 89 ? -27.920 12.808 13.256 1.00 93.62 89 VAL A O 1
ATOM 666 N N . MET A 1 90 ? -26.348 11.216 13.471 1.00 91.12 90 MET A N 1
ATOM 667 C CA . MET A 1 90 ? -26.390 10.745 12.075 1.00 91.12 90 MET A CA 1
ATOM 668 C C . MET A 1 90 ? -27.796 10.296 11.663 1.00 91.12 90 MET A C 1
ATOM 670 O O . MET A 1 90 ? -28.248 10.584 10.559 1.00 91.12 90 MET A O 1
ATOM 674 N N . GLY A 1 91 ? -28.503 9.615 12.562 1.00 91.25 91 GLY A N 1
ATOM 675 C CA . GLY A 1 91 ? -29.851 9.111 12.343 1.00 91.25 91 GLY A CA 1
ATOM 676 C C . GLY A 1 91 ? -30.936 10.180 12.305 1.00 91.25 91 GLY A C 1
ATOM 677 O O . GLY A 1 91 ? -32.050 9.850 11.925 1.00 91.25 91 GLY A O 1
ATOM 678 N N . ILE A 1 92 ? -30.654 11.435 12.659 1.00 92.44 92 ILE A N 1
ATOM 679 C CA . ILE A 1 92 ? -31.581 12.570 12.494 1.00 92.44 92 ILE A CA 1
ATOM 680 C C . ILE A 1 92 ? -31.289 13.337 11.194 1.00 92.44 92 ILE A C 1
ATOM 682 O O . ILE A 1 92 ? -32.165 14.033 10.681 1.00 92.44 92 ILE A O 1
ATOM 686 N N . VAL A 1 93 ? -30.090 13.185 10.619 1.00 92.19 93 VAL A N 1
ATOM 687 C CA . VAL A 1 93 ? -29.697 13.879 9.385 1.00 92.19 93 VAL A CA 1
ATOM 688 C C . VAL A 1 93 ? -30.550 13.396 8.201 1.00 92.19 93 VAL A C 1
ATOM 690 O O . VAL A 1 93 ? -30.557 12.199 7.902 1.00 92.19 93 VAL A O 1
ATOM 693 N N . PRO A 1 94 ? -31.262 14.301 7.499 1.00 79.56 94 PRO A N 1
ATOM 694 C CA . PRO A 1 94 ? -32.086 13.938 6.351 1.00 79.56 94 PRO A CA 1
ATOM 695 C C . PRO A 1 94 ? -31.219 13.426 5.192 1.00 79.56 94 PRO A C 1
ATOM 697 O O . PRO A 1 94 ? -30.197 14.022 4.861 1.00 79.56 94 PRO A O 1
ATOM 700 N N . GLY A 1 95 ? -31.638 12.323 4.566 1.00 81.81 95 GLY A N 1
ATOM 701 C CA . GLY A 1 95 ? -30.911 11.667 3.466 1.00 81.81 95 GLY A CA 1
ATOM 702 C C . GLY A 1 95 ? -30.187 10.374 3.860 1.00 81.81 95 GLY A C 1
ATOM 703 O O . GLY A 1 95 ? -29.721 9.649 2.985 1.00 81.81 95 GLY A O 1
ATOM 704 N N . MET A 1 96 ? -30.143 10.047 5.154 1.00 83.56 96 MET A N 1
ATOM 705 C CA . MET A 1 96 ? -29.586 8.796 5.676 1.00 83.56 96 MET A CA 1
ATOM 706 C C . MET A 1 96 ? -30.708 7.806 6.041 1.00 83.56 96 MET A C 1
ATOM 708 O O . MET A 1 96 ? -31.813 8.237 6.376 1.00 83.56 96 MET A O 1
ATOM 712 N N . PRO A 1 97 ? -30.474 6.477 6.013 1.00 88.94 97 PRO A N 1
ATOM 713 C CA . PRO A 1 97 ? -31.451 5.478 6.458 1.00 88.94 97 PRO A CA 1
ATOM 714 C C . PRO A 1 97 ? -31.784 5.601 7.960 1.00 88.94 97 PRO A C 1
ATOM 716 O O . PRO A 1 97 ? -31.231 4.885 8.795 1.00 88.94 97 PRO A O 1
ATOM 719 N N . HIS A 1 98 ? -32.707 6.502 8.310 1.00 91.12 98 HIS A N 1
ATOM 720 C CA . HIS A 1 98 ? -33.062 6.852 9.691 1.00 91.12 98 HIS A CA 1
ATOM 721 C C . HIS A 1 98 ? -33.370 5.625 10.560 1.00 91.12 98 HIS A C 1
ATOM 723 O O . HIS A 1 98 ? -32.871 5.515 11.676 1.00 91.12 98 HIS A O 1
ATOM 729 N N . LEU A 1 99 ? -34.130 4.660 10.026 1.00 90.81 99 LEU A N 1
ATOM 730 C CA . LEU A 1 99 ? -34.482 3.426 10.738 1.00 90.81 99 LEU A CA 1
ATOM 731 C C . LEU A 1 99 ? -33.254 2.589 11.122 1.00 90.81 99 LEU A C 1
ATOM 733 O O . LEU A 1 99 ? -33.214 2.044 12.221 1.00 90.81 99 LEU A O 1
ATOM 737 N N . ALA A 1 100 ? -32.245 2.508 10.249 1.00 92.25 100 ALA A N 1
ATOM 738 C CA . ALA A 1 100 ? -31.030 1.752 10.533 1.00 92.25 100 ALA A CA 1
ATOM 739 C C . ALA A 1 100 ? -30.193 2.454 11.610 1.00 92.25 100 ALA A C 1
ATOM 741 O O . ALA A 1 100 ? -29.837 1.840 12.610 1.00 92.25 100 ALA A O 1
ATOM 742 N N . PHE A 1 101 ? -29.927 3.753 11.448 1.00 93.75 101 PHE A N 1
ATOM 743 C CA . PHE A 1 101 ? -29.085 4.512 12.379 1.00 93.75 101 PHE A CA 1
ATOM 744 C C . PHE A 1 101 ? -29.718 4.677 13.761 1.00 93.75 101 PHE A C 1
ATOM 746 O O . PHE A 1 101 ? -29.051 4.452 14.770 1.00 93.75 101 PHE A O 1
ATOM 753 N N . LEU A 1 102 ? -31.011 5.002 13.826 1.00 93.00 102 LEU A N 1
ATOM 754 C CA . LEU A 1 102 ? -31.734 5.085 15.096 1.00 93.00 102 LEU A CA 1
ATOM 755 C C . LEU A 1 102 ? -31.890 3.702 15.739 1.00 93.00 102 LEU A C 1
ATOM 757 O O . LEU A 1 102 ? -31.740 3.582 16.954 1.00 93.00 102 LEU A O 1
ATOM 761 N N . GLY A 1 103 ? -32.109 2.651 14.939 1.00 94.06 103 GLY A N 1
ATOM 762 C CA . GLY A 1 103 ? -32.140 1.267 15.415 1.00 94.06 103 GLY A CA 1
ATOM 763 C C . GLY A 1 103 ? -30.815 0.846 16.053 1.00 94.06 103 GLY A C 1
ATOM 764 O O . GLY A 1 103 ? -30.793 0.398 17.198 1.00 94.06 103 GLY A O 1
ATOM 765 N N . PHE A 1 104 ? -29.692 1.060 15.364 1.00 93.25 104 PHE A N 1
ATOM 766 C CA . PHE A 1 104 ? -28.364 0.770 15.909 1.00 93.25 104 PHE A CA 1
ATOM 767 C C . PHE A 1 104 ? -28.004 1.659 17.103 1.00 93.25 104 PHE A C 1
ATOM 769 O O . PHE A 1 104 ? -27.402 1.169 18.056 1.00 93.25 104 PHE A O 1
ATOM 776 N N . SER A 1 105 ? -28.404 2.933 17.102 1.00 93.75 105 SER A N 1
ATOM 777 C CA . SER A 1 105 ? -28.212 3.830 18.246 1.00 93.75 105 SER A CA 1
ATOM 778 C C . SER A 1 105 ? -28.937 3.317 19.494 1.00 93.75 105 SER A C 1
ATOM 780 O O . SER A 1 105 ? -28.329 3.251 20.568 1.00 93.75 105 SER A O 1
ATOM 782 N N . ALA A 1 106 ? -30.193 2.882 19.346 1.00 93.69 106 ALA A N 1
ATOM 783 C CA . ALA A 1 106 ? -30.986 2.310 20.429 1.00 93.69 106 ALA A CA 1
ATOM 784 C C . ALA A 1 106 ? -30.404 0.980 20.926 1.00 93.69 106 ALA A C 1
ATOM 786 O O . ALA A 1 106 ? -30.329 0.763 22.134 1.00 93.69 106 ALA A O 1
ATOM 787 N N . LEU A 1 107 ? -29.940 0.112 20.021 1.00 93.81 107 LEU A N 1
ATOM 788 C CA . LEU A 1 107 ? -29.284 -1.148 20.384 1.00 93.81 107 LEU A CA 1
ATOM 789 C C . LEU A 1 107 ? -27.972 -0.914 21.141 1.00 93.81 107 LEU A C 1
ATOM 791 O O . LEU A 1 107 ? -27.779 -1.484 22.213 1.00 93.81 107 LEU A O 1
ATOM 795 N N . ALA A 1 108 ? -27.092 -0.051 20.629 1.00 91.69 108 ALA A N 1
ATOM 796 C CA . ALA A 1 108 ? -25.815 0.261 21.266 1.00 91.69 108 ALA A CA 1
ATOM 797 C C . ALA A 1 108 ? -26.012 0.937 22.633 1.00 91.69 108 ALA A C 1
ATOM 799 O O . ALA A 1 108 ? -25.382 0.546 23.616 1.00 91.69 108 ALA A O 1
ATOM 800 N N . GLY A 1 109 ? -26.931 1.903 22.725 1.00 91.69 109 GLY A N 1
ATOM 801 C CA . GLY A 1 109 ? -27.271 2.572 23.983 1.00 91.69 109 GLY A CA 1
ATOM 802 C C . GLY A 1 109 ? -27.949 1.633 24.985 1.00 91.69 109 GLY A C 1
ATOM 803 O O . GLY A 1 109 ? -27.615 1.644 26.169 1.00 91.69 109 GLY A O 1
ATOM 804 N N . GLY A 1 110 ? -28.848 0.764 24.515 1.00 91.56 110 GLY A N 1
ATOM 805 C CA . GLY A 1 110 ? -29.504 -0.261 25.328 1.00 91.56 110 GLY A CA 1
ATOM 806 C C . GLY A 1 110 ? -28.519 -1.298 25.870 1.00 91.56 110 GLY A C 1
ATOM 807 O O . GLY A 1 110 ? -28.570 -1.639 27.052 1.00 91.56 110 GLY A O 1
ATOM 808 N N . TYR A 1 111 ? -27.566 -1.738 25.045 1.00 90.12 111 TYR A N 1
ATOM 809 C CA . TYR A 1 111 ? -26.490 -2.635 25.465 1.00 90.12 111 TYR A CA 1
ATOM 810 C C . TYR A 1 111 ? -25.581 -1.966 26.511 1.00 90.12 111 TYR A C 1
ATOM 812 O O . TYR A 1 111 ? -25.313 -2.553 27.562 1.00 90.12 111 TYR A O 1
ATOM 820 N N . ALA A 1 112 ? -25.207 -0.697 26.305 1.00 89.56 112 ALA A N 1
ATOM 821 C CA . ALA A 1 112 ? -24.448 0.092 27.280 1.00 89.56 112 ALA A CA 1
ATOM 822 C C . ALA A 1 112 ? -25.189 0.247 28.620 1.00 89.56 112 ALA A C 1
ATOM 824 O O . ALA A 1 112 ? -24.581 0.187 29.693 1.00 89.56 112 ALA A O 1
ATOM 825 N N . TYR A 1 113 ? -26.510 0.434 28.577 1.00 89.56 113 TYR A N 1
ATOM 826 C CA . TYR A 1 113 ? -27.352 0.526 29.767 1.00 89.56 113 TYR A CA 1
ATOM 827 C C . TYR A 1 113 ? -27.429 -0.805 30.522 1.00 89.56 113 TYR A C 1
ATOM 829 O O . TYR A 1 113 ? -27.283 -0.825 31.745 1.00 89.56 113 TYR A O 1
ATOM 837 N N . TYR A 1 114 ? -27.578 -1.923 29.807 1.00 88.25 114 TYR A N 1
ATOM 838 C CA . TYR A 1 114 ? -27.584 -3.263 30.394 1.00 88.25 114 TYR A CA 1
ATOM 839 C C . TYR A 1 114 ? -26.268 -3.583 31.123 1.00 88.25 114 TYR A C 1
ATOM 841 O O . TYR A 1 114 ? -26.292 -4.018 32.276 1.00 88.25 114 TYR A O 1
ATOM 849 N N . LEU A 1 115 ? -25.121 -3.276 30.506 1.00 86.12 115 LEU A N 1
ATOM 850 C CA . LEU A 1 115 ? -23.789 -3.391 31.120 1.00 86.1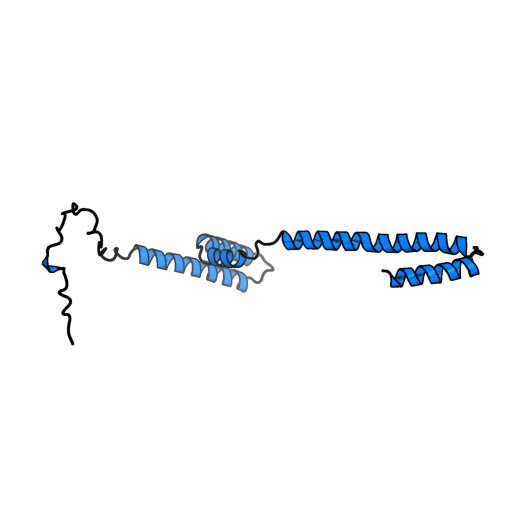2 115 LEU A CA 1
ATOM 851 C C . LEU A 1 115 ? -23.656 -2.549 32.404 1.00 86.12 115 LEU A C 1
ATOM 853 O O . LEU A 1 115 ? -23.023 -2.964 33.376 1.00 86.12 115 LEU A O 1
ATOM 857 N N . SER A 1 116 ? -24.258 -1.358 32.438 1.00 83.81 116 SER A N 1
ATOM 858 C CA . SER A 1 116 ? -24.306 -0.513 33.638 1.00 83.81 116 SER A CA 1
ATOM 859 C C . SER A 1 116 ? -25.220 -1.070 34.726 1.00 83.81 116 SER A C 1
ATOM 861 O O . SER A 1 116 ? -24.893 -0.973 35.907 1.00 83.81 116 SER A O 1
ATOM 863 N N . TYR A 1 117 ? -26.349 -1.662 34.350 1.00 81.62 117 TYR A N 1
ATOM 864 C CA . TYR A 1 117 ? -27.290 -2.256 35.293 1.00 81.62 117 TYR A CA 1
ATOM 865 C C . TYR A 1 117 ? -26.739 -3.541 35.935 1.00 81.62 117 TYR A C 1
ATOM 867 O O . TYR A 1 117 ? -26.888 -3.744 37.140 1.00 81.62 117 TYR A O 1
ATOM 875 N N . ALA A 1 118 ? -26.041 -4.373 35.158 1.00 80.94 118 ALA A N 1
ATOM 876 C CA . ALA A 1 118 ? -25.396 -5.592 35.643 1.00 80.94 118 ALA A CA 1
ATOM 877 C C . ALA A 1 118 ? -24.298 -5.309 36.686 1.00 80.94 118 ALA A C 1
ATOM 879 O O . ALA A 1 118 ? -24.218 -5.998 37.701 1.00 80.94 118 ALA A O 1
ATOM 880 N N . GLU A 1 119 ? -23.486 -4.267 36.483 1.00 77.94 119 GLU A N 1
ATOM 881 C CA . GLU A 1 119 ? -22.459 -3.870 37.456 1.00 77.94 119 GLU A CA 1
ATOM 882 C C . GLU A 1 119 ? -23.044 -3.287 38.739 1.00 77.94 119 GLU A C 1
ATOM 884 O O . GLU A 1 119 ? -22.572 -3.630 39.819 1.00 77.94 119 GLU A O 1
ATOM 889 N N . LYS A 1 120 ? -24.095 -2.461 38.647 1.00 79.31 120 LYS A N 1
ATOM 890 C CA . LYS A 1 120 ? -24.778 -1.935 39.840 1.00 79.31 120 LYS A CA 1
ATOM 891 C C . LYS A 1 120 ? -25.321 -3.063 40.715 1.00 79.31 120 LYS A C 1
ATOM 893 O O . LYS A 1 120 ? -25.103 -3.054 41.917 1.00 79.31 120 LYS A O 1
ATOM 898 N N . ARG A 1 121 ? -25.907 -4.099 40.105 1.00 77.62 121 ARG A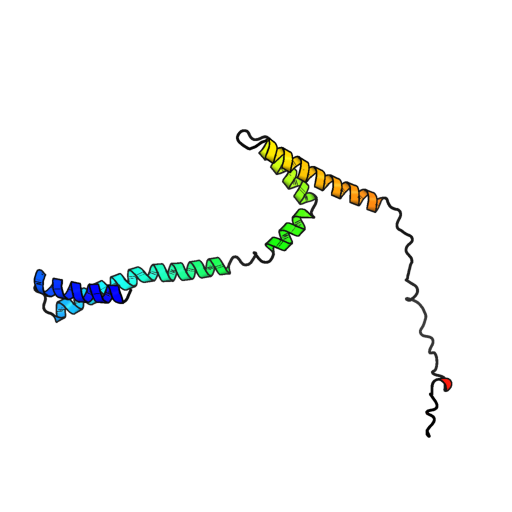 N 1
ATOM 899 C CA . ARG A 1 121 ? -26.357 -5.305 40.821 1.00 77.62 121 ARG A CA 1
ATOM 900 C C . ARG A 1 121 ? -25.220 -6.109 41.448 1.00 77.62 121 ARG A C 1
ATOM 902 O O . ARG A 1 121 ? -25.413 -6.713 42.498 1.00 77.62 121 ARG A O 1
ATOM 909 N N . LYS A 1 122 ? -24.047 -6.133 40.813 1.00 76.38 122 LYS A N 1
ATOM 910 C CA . LYS A 1 122 ? -22.853 -6.794 41.355 1.00 76.38 122 LYS A CA 1
ATOM 911 C C . LYS A 1 122 ? -22.221 -5.989 42.499 1.00 76.38 122 LYS A C 1
ATOM 913 O O . LYS A 1 122 ? -21.644 -6.585 43.397 1.00 76.38 122 LYS A O 1
ATOM 918 N N . ALA A 1 123 ? -22.360 -4.663 42.480 1.00 74.19 123 ALA A N 1
ATOM 919 C CA . ALA A 1 123 ? -21.930 -3.765 43.551 1.00 74.19 123 ALA A CA 1
ATOM 920 C C . ALA A 1 123 ? -22.913 -3.719 44.741 1.00 74.19 123 ALA A C 1
ATOM 922 O O . ALA A 1 123 ? -22.499 -3.429 45.858 1.00 74.19 123 ALA A O 1
ATOM 923 N N . GLU A 1 124 ? -24.198 -4.008 44.511 1.00 72.44 124 GLU A N 1
ATOM 924 C CA . GLU A 1 124 ? -25.247 -4.079 45.543 1.00 72.44 124 GLU A CA 1
ATOM 925 C C . GLU A 1 124 ? -25.362 -5.456 46.218 1.00 72.44 124 GLU A C 1
ATOM 927 O O . GLU A 1 124 ? -26.036 -5.582 47.241 1.00 72.44 124 GLU A O 1
ATOM 932 N N . GLN A 1 125 ? -24.706 -6.495 45.690 1.00 65.19 125 GLN A N 1
ATOM 933 C CA . GLN A 1 125 ? -24.536 -7.736 46.443 1.00 65.19 125 GLN A CA 1
ATOM 934 C C . GLN A 1 125 ? -23.599 -7.456 47.627 1.00 65.19 125 GLN A C 1
ATOM 936 O O . GLN A 1 125 ? -22.481 -6.986 47.398 1.00 65.19 125 GLN A O 1
ATOM 941 N N . PRO A 1 126 ? -24.021 -7.734 48.882 1.00 60.66 126 PRO A N 1
ATOM 942 C CA . PRO A 1 126 ? -23.113 -7.678 50.017 1.00 60.66 126 PRO A CA 1
ATOM 943 C C . PRO A 1 126 ? -21.882 -8.513 49.669 1.00 60.66 126 PRO A C 1
ATOM 945 O O . PRO A 1 126 ? -22.060 -9.576 49.060 1.00 60.66 126 PRO A O 1
ATOM 948 N N . PRO A 1 127 ? -20.658 -8.067 50.012 1.00 61.03 127 PRO A N 1
ATOM 949 C CA . PRO A 1 127 ? -19.480 -8.888 49.795 1.00 61.03 127 PRO A CA 1
ATOM 950 C C . PRO A 1 127 ? -19.785 -10.267 50.372 1.00 61.03 127 PRO A C 1
ATOM 952 O O . PRO A 1 127 ? -20.121 -10.389 51.554 1.00 61.03 127 PRO A O 1
ATOM 955 N N . ALA A 1 128 ? -19.756 -11.293 49.513 1.00 64.94 128 ALA A N 1
ATOM 956 C CA . ALA A 1 128 ? -19.784 -12.669 49.976 1.00 64.94 128 ALA A CA 1
ATOM 957 C C . ALA A 1 128 ? -18.740 -12.767 51.097 1.00 64.94 128 ALA A C 1
ATOM 959 O O . ALA A 1 128 ? -17.677 -12.152 50.944 1.00 64.94 128 ALA A O 1
ATOM 960 N N . PRO A 1 129 ? -19.047 -13.435 52.226 1.00 50.31 129 PRO A N 1
ATOM 961 C CA . PRO A 1 129 ? -18.141 -13.483 53.359 1.00 50.31 129 PRO A CA 1
ATOM 962 C C . PRO A 1 129 ? -16.759 -13.837 52.834 1.00 50.31 129 PRO A C 1
ATOM 964 O O . PRO A 1 129 ? -16.568 -14.882 52.210 1.00 50.31 129 PRO A O 1
ATOM 967 N N . VAL A 1 130 ? -15.827 -12.904 53.021 1.00 53.44 130 VAL A N 1
ATOM 968 C CA . VAL A 1 130 ? -14.413 -13.152 52.815 1.00 53.44 130 VAL A CA 1
ATOM 969 C C . VAL A 1 130 ? -14.083 -14.335 53.710 1.00 53.44 130 VAL A C 1
ATOM 971 O O . VAL A 1 130 ? -13.962 -14.199 54.926 1.00 53.44 130 VAL A O 1
ATOM 974 N N . VAL A 1 131 ? -13.983 -15.525 53.119 1.00 53.06 131 VAL A N 1
ATOM 975 C CA . VAL A 1 131 ? -13.200 -16.595 53.717 1.00 53.06 131 VAL A CA 1
ATOM 976 C C . VAL A 1 131 ? -11.780 -16.058 53.676 1.00 53.06 131 VAL A C 1
ATOM 978 O O . VAL A 1 131 ? -11.093 -16.113 52.658 1.00 53.06 131 VAL A O 1
ATOM 981 N N . SER A 1 132 ? -11.420 -15.382 54.763 1.00 44.31 132 SER A N 1
ATOM 982 C CA . SER A 1 132 ? -10.102 -14.842 55.016 1.00 44.31 132 SER A CA 1
ATOM 983 C C . SER A 1 132 ? -9.163 -16.025 55.201 1.00 44.31 132 SER A C 1
ATOM 985 O O . SER A 1 132 ? -8.871 -16.421 56.325 1.00 44.31 132 SER A O 1
ATOM 987 N N . ASN A 1 133 ? -8.677 -16.592 54.099 1.00 49.28 133 ASN A N 1
ATOM 988 C CA . ASN A 1 133 ? -7.450 -17.379 54.110 1.00 49.28 133 ASN A CA 1
ATOM 989 C C . ASN A 1 133 ? -6.272 -16.404 54.217 1.00 49.28 133 ASN A C 1
ATOM 991 O O . ASN A 1 133 ? -5.510 -16.225 53.281 1.00 49.28 133 ASN A O 1
ATOM 995 N N . ASN A 1 134 ? -6.190 -15.740 55.367 1.00 43.22 134 ASN A N 1
ATOM 996 C CA . ASN A 1 134 ? -5.018 -15.036 55.860 1.00 43.22 134 ASN A CA 1
ATOM 997 C C . ASN A 1 134 ? -4.827 -15.514 57.299 1.00 43.22 134 ASN A C 1
ATOM 999 O O . ASN A 1 134 ? -5.230 -14.852 58.253 1.00 43.22 134 ASN A O 1
ATOM 1003 N N . ALA A 1 135 ? -4.278 -16.716 57.429 1.00 43.66 135 ALA A N 1
ATOM 1004 C CA . ALA A 1 135 ? -3.750 -17.243 58.680 1.00 43.66 135 ALA A CA 1
ATOM 1005 C C . ALA A 1 135 ? -2.353 -17.844 58.450 1.00 43.66 135 ALA A C 1
ATOM 1007 O O . ALA A 1 135 ? -2.021 -18.862 59.043 1.00 43.66 135 ALA A O 1
ATOM 1008 N N . GLU A 1 136 ? -1.545 -17.228 57.578 1.00 46.75 136 GLU A N 1
ATOM 1009 C CA . GLU A 1 136 ? -0.149 -17.643 57.345 1.00 46.75 136 GLU A CA 1
ATOM 1010 C C . GLU A 1 136 ? 0.874 -16.496 57.432 1.00 46.75 136 GLU A C 1
ATOM 1012 O O . GLU A 1 136 ? 2.032 -16.693 57.099 1.00 46.75 136 GLU A O 1
ATOM 1017 N N . ASP A 1 137 ? 0.504 -15.333 57.979 1.00 45.94 137 ASP A N 1
ATOM 1018 C CA . ASP A 1 137 ? 1.471 -14.297 58.370 1.00 45.94 137 ASP A CA 1
ATOM 1019 C C . ASP A 1 137 ? 1.314 -13.994 59.865 1.00 45.94 137 ASP A C 1
ATOM 1021 O O . ASP A 1 137 ? 0.448 -13.208 60.251 1.00 45.94 137 ASP A O 1
ATOM 1025 N N . ASN A 1 138 ? 2.138 -14.667 60.683 1.00 49.66 138 ASN A N 1
ATOM 1026 C CA . ASN A 1 138 ? 2.527 -14.405 62.088 1.00 49.66 138 ASN A CA 1
ATOM 1027 C C . ASN A 1 138 ? 2.517 -15.666 62.972 1.00 49.66 138 ASN A C 1
ATOM 1029 O O . ASN A 1 138 ? 1.837 -15.719 63.997 1.00 49.66 138 ASN A O 1
ATOM 1033 N N . VAL A 1 139 ? 3.343 -16.657 62.632 1.00 47.50 139 VAL A N 1
ATOM 1034 C CA . VAL A 1 139 ? 3.817 -17.636 63.622 1.00 47.50 139 VAL A CA 1
ATOM 1035 C C . VAL A 1 139 ? 5.341 -17.493 63.702 1.00 47.50 139 VAL A C 1
ATOM 1037 O O . VAL A 1 139 ? 5.999 -17.623 62.668 1.00 47.50 139 VAL A O 1
ATOM 1040 N N . PRO A 1 140 ? 5.928 -17.155 64.869 1.00 46.34 140 PRO A N 1
ATOM 1041 C CA . PRO A 1 140 ? 7.378 -17.108 65.021 1.00 46.34 140 PRO A CA 1
ATOM 1042 C C . PRO A 1 140 ? 7.953 -18.484 64.682 1.00 46.34 140 PRO A C 1
ATOM 1044 O O . PRO A 1 140 ? 7.366 -19.495 65.058 1.00 46.34 140 PRO A O 1
ATOM 1047 N N . ALA A 1 141 ? 9.085 -18.516 63.977 1.00 57.59 141 ALA A N 1
ATOM 1048 C CA . ALA A 1 141 ? 9.791 -19.743 63.631 1.00 57.59 141 ALA A CA 1
ATOM 1049 C C . ALA A 1 141 ? 10.188 -20.519 64.900 1.00 57.59 141 ALA A C 1
ATOM 1051 O O . ALA A 1 141 ? 11.248 -20.292 65.482 1.00 57.59 141 ALA A O 1
ATOM 1052 N N . GLU A 1 142 ? 9.319 -21.424 65.339 1.00 54.66 142 GLU A N 1
ATOM 1053 C CA . GLU A 1 142 ? 9.629 -22.414 66.356 1.00 54.66 142 GLU A CA 1
ATOM 1054 C C . GLU A 1 142 ? 10.345 -23.566 65.654 1.00 54.66 142 GLU A C 1
ATOM 1056 O O . GLU A 1 142 ? 9.790 -24.262 64.801 1.00 54.66 142 GLU A O 1
ATOM 1061 N N . ILE A 1 143 ? 11.635 -23.692 65.956 1.00 60.56 143 ILE A N 1
ATOM 1062 C CA . ILE A 1 143 ? 12.511 -24.745 65.457 1.00 60.56 143 ILE A CA 1
ATOM 1063 C C . ILE A 1 143 ? 11.941 -26.071 65.959 1.00 60.56 143 ILE A C 1
ATOM 1065 O O . ILE A 1 143 ? 12.164 -26.469 67.100 1.00 60.56 143 ILE A O 1
ATOM 1069 N N . LYS A 1 144 ? 11.178 -26.759 65.111 1.00 67.06 144 LYS A N 1
ATOM 1070 C CA . LYS A 1 144 ? 10.800 -28.144 65.358 1.00 67.06 144 LYS A CA 1
ATOM 1071 C C . LYS A 1 144 ? 12.035 -28.991 65.073 1.00 67.06 144 LYS A C 1
ATOM 1073 O O . LYS A 1 144 ? 12.344 -29.269 63.916 1.00 67.06 144 LYS A O 1
ATOM 1078 N N . GLU A 1 145 ? 12.789 -29.309 66.121 1.00 56.50 145 GLU A N 1
ATOM 1079 C CA . GLU A 1 145 ? 13.942 -30.199 66.022 1.00 56.50 145 GLU A CA 1
ATOM 1080 C C . GLU A 1 145 ? 13.503 -31.527 65.393 1.00 56.50 145 GLU A C 1
ATOM 1082 O O . GLU A 1 145 ? 12.541 -32.152 65.847 1.00 56.50 145 GLU A O 1
ATOM 1087 N N . LEU A 1 146 ? 14.179 -31.926 64.310 1.00 65.81 146 LEU A N 1
ATOM 1088 C CA . LEU A 1 146 ? 13.973 -33.227 63.685 1.00 65.81 146 LEU A CA 1
ATOM 1089 C C . LEU A 1 146 ? 14.326 -34.314 64.704 1.00 65.81 146 LEU A C 1
ATOM 1091 O O . LEU A 1 146 ? 15.496 -34.531 65.024 1.00 65.81 146 LEU A O 1
ATOM 1095 N N . GLY A 1 147 ? 13.296 -34.974 65.226 1.00 74.75 147 GLY A N 1
ATOM 1096 C CA . GLY A 1 147 ? 13.435 -36.123 66.104 1.00 74.75 147 GLY A CA 1
ATOM 1097 C C . GLY A 1 147 ? 13.836 -37.362 65.311 1.00 74.75 147 GLY A C 1
ATOM 1098 O O . GLY A 1 147 ? 13.419 -37.555 64.171 1.00 74.75 147 GLY A O 1
ATOM 1099 N N . TRP A 1 148 ? 14.610 -38.233 65.951 1.00 67.06 148 TRP A N 1
ATOM 1100 C CA . TRP A 1 148 ? 15.111 -39.506 65.420 1.00 67.06 148 TRP A CA 1
ATOM 1101 C C . TRP A 1 148 ? 14.022 -40.519 64.987 1.00 67.06 148 TRP A C 1
ATOM 1103 O O . TRP A 1 148 ? 14.365 -41.617 64.557 1.00 67.06 148 TRP A O 1
ATOM 1113 N N . ASP A 1 149 ? 12.741 -40.146 65.050 1.00 69.62 149 ASP A N 1
ATOM 1114 C CA . ASP A 1 149 ? 11.589 -40.919 64.564 1.00 69.62 149 ASP A CA 1
ATOM 1115 C C . ASP A 1 149 ? 11.383 -40.832 63.038 1.00 69.62 149 ASP A C 1
ATOM 1117 O O . ASP A 1 149 ? 10.742 -41.711 62.466 1.00 69.62 149 ASP A O 1
ATOM 1121 N N . ASP A 1 150 ? 11.952 -39.830 62.352 1.00 68.44 150 ASP A N 1
ATOM 1122 C CA . ASP A 1 150 ? 11.807 -39.675 60.888 1.00 68.44 150 ASP A CA 1
ATOM 1123 C C . ASP A 1 150 ? 12.837 -40.485 60.074 1.00 68.44 150 ASP A C 1
ATOM 1125 O O . ASP A 1 150 ? 12.857 -40.444 58.839 1.00 68.44 150 ASP A O 1
ATOM 1129 N N . VAL A 1 151 ? 13.699 -41.260 60.738 1.00 68.38 151 VAL A N 1
ATOM 1130 C CA . VAL A 1 151 ? 14.645 -42.148 60.055 1.00 68.38 151 VAL A CA 1
ATOM 1131 C C . VAL A 1 151 ? 13.942 -43.466 59.739 1.00 68.38 151 VAL A C 1
ATOM 1133 O O . VAL A 1 151 ? 13.810 -44.355 60.584 1.00 68.38 151 VAL A O 1
ATOM 1136 N N . GLN A 1 152 ? 13.490 -43.598 58.492 1.00 67.31 152 GLN A N 1
ATOM 1137 C CA . GLN A 1 152 ? 12.954 -44.854 57.976 1.00 67.31 152 GLN A CA 1
ATOM 1138 C C . GLN A 1 152 ? 13.996 -45.967 58.143 1.00 67.31 152 GLN A C 1
ATOM 1140 O O . GLN A 1 152 ? 15.071 -45.927 57.543 1.00 67.31 152 GLN A O 1
ATOM 1145 N N . HIS A 1 153 ? 13.672 -46.968 58.963 1.00 66.19 153 HIS A N 1
ATOM 1146 C CA . HIS A 1 153 ? 14.451 -48.195 59.052 1.00 66.19 153 HIS A CA 1
ATOM 1147 C C . HIS A 1 153 ? 14.273 -48.949 57.735 1.00 66.19 153 HIS A C 1
ATOM 1149 O O . HIS A 1 153 ? 13.223 -49.535 57.475 1.00 66.19 153 HIS A O 1
ATOM 1155 N N . VAL A 1 154 ? 15.281 -48.872 56.869 1.00 65.56 154 VAL A N 1
ATOM 1156 C CA . VAL A 1 154 ? 15.313 -49.646 55.631 1.00 65.56 154 VAL A CA 1
ATOM 1157 C C . VAL A 1 154 ? 15.624 -51.084 56.019 1.00 65.56 154 VAL A C 1
ATOM 1159 O O . VAL A 1 154 ? 16.770 -51.414 56.321 1.00 65.56 154 VAL A O 1
ATOM 1162 N N . ASP A 1 155 ? 14.592 -51.923 56.055 1.00 66.25 155 ASP A N 1
ATOM 1163 C CA . ASP A 1 155 ? 14.750 -53.352 56.290 1.00 66.25 155 ASP A CA 1
ATOM 1164 C C . ASP A 1 155 ? 15.410 -53.973 55.052 1.00 66.25 155 ASP A C 1
ATOM 1166 O O . ASP A 1 155 ? 14.813 -54.163 53.990 1.00 66.25 155 ASP A O 1
ATOM 1170 N N . THR A 1 156 ? 16.713 -54.201 55.166 1.00 65.50 156 THR A N 1
ATOM 1171 C CA . THR A 1 156 ? 17.459 -55.100 54.300 1.00 65.50 156 THR A CA 1
ATOM 1172 C C . THR A 1 156 ? 16.987 -56.528 54.561 1.00 65.50 156 THR A C 1
ATOM 1174 O O . THR A 1 156 ? 17.166 -57.012 55.674 1.00 65.50 156 THR A O 1
ATOM 1177 N N . ILE A 1 157 ? 16.519 -57.196 53.496 1.00 49.19 157 ILE A N 1
ATOM 1178 C CA . ILE A 1 157 ? 16.516 -58.650 53.199 1.00 49.19 157 ILE A CA 1
ATOM 1179 C C . ILE A 1 157 ? 15.103 -59.157 52.858 1.00 49.19 157 ILE A C 1
ATOM 1181 O O . ILE A 1 157 ? 14.236 -59.277 53.721 1.00 49.19 157 ILE A O 1
ATOM 1185 N N . GLY A 1 158 ? 14.925 -59.521 51.583 1.00 47.12 158 GLY A N 1
ATOM 1186 C CA . GLY A 1 158 ? 13.743 -60.184 51.028 1.00 47.12 158 GLY A CA 1
ATOM 1187 C C . GLY A 1 158 ? 13.652 -59.998 49.526 1.00 47.12 158 GLY A C 1
ATOM 1188 O O . GLY A 1 158 ? 12.740 -59.260 49.104 1.00 47.12 158 GLY A O 1
#

Mean predicted aligned error: 18.1 Å

Foldseek 3Di:
DVVVLVVQQVVQLCCCCPVVVDDSVRSNVVSNVVSVVVVVVVVVVVVVVVVVVVCVVVVPPCVVCPVVVVVVLLLDLVSLLVQLVVLCVVLVDPPDPNCVSPVSSCVSNVVSVVSVVVVVVVVPPDPDPPPPPPPPPDDPPDPPPDDPPPDPPPDPDD

Radius of gyration: 41.13 Å; Cα contacts (8 Å, |Δi|>4): 71; chains: 1; bounding box: 63×74×111 Å